Protein AF-A0A7V9YWS3-F1 (afdb_monomer)

Mean predicted aligned error: 2.33 Å

Secondary structure (DSSP, 8-state):
--SHHHHHHHHHHTT-----S-HHHHHHHHHHHHHHHHHTTSS-HHHHHHHHHHHHHHHHHHHHHHHHHH-

Nearest PDB structures (foldseek):
  2nn4-assembly1_A  TM=9.645E-01  e=1.475E-04  Bacillus subtilis
  3lf9-assembly1_A  TM=7.645E-01  e=9.863E+00  synthetic construct
  2jqh-assembly1_A  TM=5.324E-01  e=8.668E+00  Homo sapiens

Solvent-accessible surface area (backbone atoms only — not comparable to full-atom values): 4145 Å² total; per-residue (Å²): 122,90,50,72,66,45,47,50,55,54,39,45,75,76,74,46,81,82,80,79,88,42,74,55,60,34,34,52,52,52,47,50,53,48,50,51,36,40,77,68,66,73,47,55,72,66,59,41,54,50,41,49,53,52,36,54,53,52,37,50,54,49,52,55,51,52,58,63,74,74,110

Radius of gyration: 12.59 Å; Cα contacts (8 Å, |Δi|>4): 54; chains: 1; bounding box: 33×17×33 Å

Sequence (71 aa):
MKTIYDVQQLLKKYGIIIYVGDRLADLELMEEEIKELYQSQLIDVKEYQMAILLLRHEAQLEREKRERNKG

Foldseek 3Di:
DQAVVVLQVVCVVVVDHDDPPDPLVSLVVSLVVLVVCVVVVVDDPVSSVVSNVRSVVVSVVVVVVVVVVVD

Structure (mmCIF, N/CA/C/O backbone):
data_AF-A0A7V9YWS3-F1
#
_entry.id   AF-A0A7V9YWS3-F1
#
loop_
_atom_site.group_PDB
_atom_site.id
_atom_site.type_symbol
_atom_site.label_atom_id
_atom_site.label_alt_id
_atom_site.label_comp_id
_atom_site.label_asym_id
_atom_site.label_entity_id
_atom_site.label_seq_id
_atom_site.pdbx_PDB_ins_code
_atom_site.Cartn_x
_atom_site.Cartn_y
_atom_site.Cartn_z
_atom_site.occupancy
_atom_site.B_iso_or_equiv
_atom_site.auth_seq_id
_atom_site.auth_comp_id
_atom_site.auth_asym_id
_atom_site.auth_atom_id
_atom_site.pdbx_PDB_model_num
ATOM 1 N N . MET A 1 1 ? 3.238 -2.691 10.749 1.00 93.06 1 MET A N 1
ATOM 2 C CA . MET A 1 1 ? 3.453 -2.648 9.294 1.00 93.06 1 MET A CA 1
ATOM 3 C C . MET A 1 1 ? 4.822 -2.048 9.015 1.00 93.06 1 MET A C 1
ATOM 5 O O . MET A 1 1 ? 5.114 -0.978 9.532 1.00 93.06 1 MET A O 1
ATOM 9 N N . LYS A 1 2 ? 5.699 -2.774 8.329 1.00 96.50 2 LYS A N 1
ATOM 10 C CA . LYS A 1 2 ? 7.094 -2.388 8.062 1.00 96.50 2 LYS A CA 1
ATOM 11 C C . LYS A 1 2 ? 7.489 -2.566 6.596 1.00 96.50 2 LYS A C 1
ATOM 13 O O . LYS A 1 2 ? 8.492 -2.003 6.182 1.00 96.50 2 LYS A O 1
ATOM 18 N N . THR A 1 3 ? 6.742 -3.361 5.835 1.00 98.19 3 THR A N 1
ATOM 19 C CA . THR A 1 3 ? 7.064 -3.708 4.445 1.00 98.19 3 THR A CA 1
ATOM 20 C C . THR A 1 3 ? 5.823 -3.631 3.556 1.00 98.19 3 THR A C 1
ATOM 22 O O . THR A 1 3 ? 4.700 -3.656 4.059 1.00 98.19 3 THR A O 1
ATOM 25 N N . ILE A 1 4 ? 6.010 -3.617 2.230 1.00 98.19 4 ILE A N 1
ATOM 26 C CA . ILE A 1 4 ? 4.898 -3.753 1.268 1.00 98.19 4 ILE A CA 1
ATOM 27 C C . ILE A 1 4 ? 4.155 -5.076 1.444 1.00 98.19 4 ILE A C 1
ATOM 29 O O . ILE A 1 4 ? 2.940 -5.121 1.287 1.00 98.19 4 ILE A O 1
ATOM 33 N N . TYR A 1 5 ? 4.852 -6.140 1.843 1.00 98.25 5 TYR A N 1
ATOM 34 C CA . TYR A 1 5 ? 4.203 -7.411 2.142 1.00 98.25 5 TYR A CA 1
ATOM 35 C C . TYR A 1 5 ? 3.188 -7.279 3.285 1.00 98.25 5 TYR A C 1
ATOM 37 O O . TYR A 1 5 ? 2.094 -7.829 3.198 1.00 98.25 5 TYR A O 1
ATOM 45 N N . ASP A 1 6 ? 3.491 -6.492 4.321 1.00 98.44 6 ASP A N 1
ATOM 46 C CA . ASP A 1 6 ? 2.537 -6.246 5.408 1.00 98.44 6 ASP A CA 1
ATOM 47 C C . ASP A 1 6 ? 1.300 -5.470 4.928 1.00 98.44 6 ASP A C 1
ATOM 49 O O . ASP A 1 6 ? 0.195 -5.743 5.395 1.00 98.44 6 ASP A O 1
ATOM 53 N N . VAL A 1 7 ? 1.471 -4.529 3.988 1.00 98.56 7 VAL A N 1
ATOM 54 C CA . VAL A 1 7 ? 0.353 -3.813 3.343 1.00 98.56 7 VAL A CA 1
ATOM 55 C C . VAL A 1 7 ? -0.515 -4.796 2.555 1.00 98.56 7 VAL A C 1
ATOM 57 O O . VAL A 1 7 ? -1.734 -4.804 2.706 1.00 98.56 7 VAL A O 1
ATOM 60 N N . GLN A 1 8 ? 0.103 -5.691 1.782 1.00 98.50 8 GLN A N 1
ATOM 61 C CA . GLN A 1 8 ? -0.611 -6.744 1.055 1.00 98.50 8 GLN A CA 1
ATOM 62 C C . GLN A 1 8 ? -1.373 -7.678 2.003 1.00 98.50 8 GLN A C 1
ATOM 64 O O . GLN A 1 8 ? -2.513 -8.038 1.722 1.00 98.50 8 GLN A O 1
ATOM 69 N N . GLN A 1 9 ? -0.779 -8.059 3.140 1.00 98.56 9 GLN A N 1
ATOM 70 C CA . GLN A 1 9 ? -1.476 -8.871 4.141 1.00 98.56 9 GLN A CA 1
ATOM 71 C C . GLN A 1 9 ? -2.651 -8.124 4.776 1.00 98.56 9 GLN A C 1
ATOM 73 O O . GLN A 1 9 ? -3.662 -8.759 5.068 1.00 98.56 9 GLN A O 1
ATOM 78 N N . LEU A 1 10 ? -2.547 -6.806 4.985 1.00 98.50 10 LEU A N 1
ATOM 79 C CA . LEU A 1 10 ? -3.673 -5.997 5.451 1.00 98.50 10 LEU A CA 1
ATOM 80 C C . LEU A 1 10 ? -4.814 -6.026 4.429 1.00 98.50 10 LEU A C 1
ATOM 82 O O . LEU A 1 10 ? -5.912 -6.438 4.783 1.00 98.50 10 LEU A O 1
ATOM 86 N N . LEU A 1 11 ? -4.543 -5.677 3.170 1.00 98.69 11 LEU A N 1
ATOM 87 C CA . LEU A 1 11 ? -5.539 -5.674 2.090 1.00 98.69 11 LEU A CA 1
ATOM 88 C C . LEU A 1 11 ? -6.195 -7.050 1.901 1.00 98.69 11 LEU A C 1
ATOM 90 O O . LEU A 1 11 ? -7.417 -7.160 1.789 1.00 98.69 11 LEU A O 1
ATOM 94 N N . LYS A 1 12 ? -5.406 -8.126 1.999 1.00 98.44 12 LYS A N 1
ATOM 95 C CA . LYS A 1 12 ? -5.900 -9.503 1.902 1.00 98.44 12 LYS A CA 1
ATOM 96 C C . LYS A 1 12 ? -6.935 -9.854 2.977 1.00 98.44 12 LYS A C 1
ATOM 98 O O . LYS A 1 12 ? -7.819 -10.663 2.701 1.00 98.44 12 LYS A O 1
ATOM 103 N N . LYS A 1 13 ? -6.880 -9.253 4.176 1.00 98.12 13 LYS A N 1
ATOM 104 C CA . LYS A 1 13 ? -7.915 -9.451 5.217 1.00 98.12 13 LYS A CA 1
ATOM 105 C C . LYS A 1 13 ? -9.29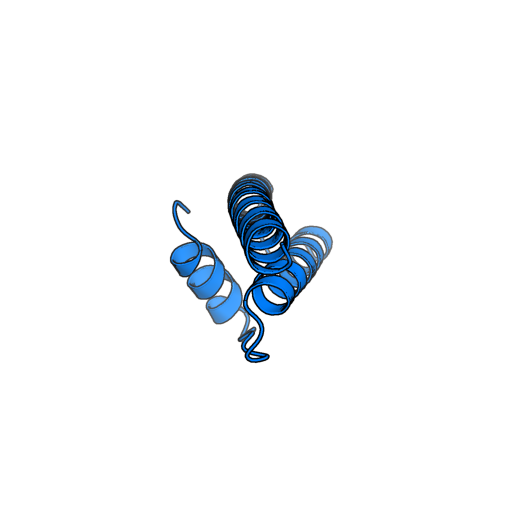4 -8.954 4.774 1.00 98.12 13 LYS A C 1
ATOM 107 O O . LYS A 1 13 ? -10.292 -9.472 5.263 1.00 98.12 13 LYS A O 1
ATOM 112 N N . TYR A 1 14 ? -9.338 -8.004 3.841 1.00 98.19 14 TYR A N 1
ATOM 113 C CA . TYR A 1 14 ? -10.559 -7.443 3.257 1.00 98.19 14 TYR A CA 1
ATOM 114 C C . TYR A 1 14 ? -10.884 -8.042 1.880 1.00 98.19 14 TYR A C 1
ATOM 116 O O . TYR A 1 14 ? -11.761 -7.548 1.183 1.00 98.19 14 TYR A O 1
ATOM 124 N N . GLY A 1 15 ? -10.194 -9.115 1.472 1.00 98.12 15 GLY A N 1
ATOM 125 C CA . GLY A 1 15 ? -10.409 -9.761 0.174 1.00 98.12 15 GLY A CA 1
ATOM 126 C C . GLY A 1 15 ? -9.807 -9.010 -1.018 1.00 98.12 15 GLY A C 1
ATOM 127 O O . GLY A 1 15 ? -10.040 -9.408 -2.156 1.00 98.12 15 GLY A O 1
ATOM 128 N N . ILE A 1 16 ? -9.007 -7.970 -0.773 1.00 98.56 16 ILE A N 1
ATOM 129 C CA . ILE A 1 16 ? -8.383 -7.155 -1.816 1.00 98.56 16 ILE A CA 1
ATOM 130 C C . ILE A 1 16 ? -7.029 -7.771 -2.179 1.00 98.56 16 ILE A C 1
ATOM 132 O O . ILE A 1 16 ? -6.135 -7.904 -1.338 1.00 98.56 16 ILE A O 1
ATOM 136 N N . ILE A 1 17 ? -6.877 -8.166 -3.444 1.00 98.12 17 ILE A N 1
ATOM 137 C CA . ILE A 1 17 ? -5.635 -8.706 -4.006 1.00 98.12 17 ILE A CA 1
ATOM 138 C C . ILE A 1 17 ? -5.324 -7.921 -5.276 1.00 98.12 17 ILE A C 1
ATOM 140 O O . ILE A 1 17 ? -6.058 -8.007 -6.255 1.00 98.12 17 ILE A O 1
ATOM 144 N N . ILE A 1 18 ? -4.216 -7.184 -5.257 1.00 97.94 18 ILE A N 1
ATOM 145 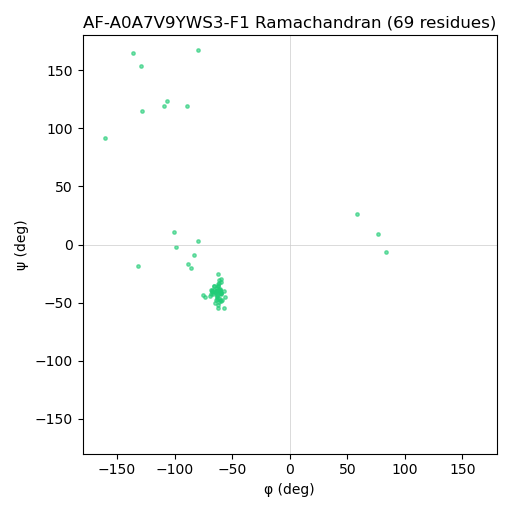C CA . ILE A 1 18 ? -3.760 -6.373 -6.387 1.00 97.94 18 ILE A CA 1
ATOM 146 C C . ILE A 1 18 ? -2.557 -7.048 -7.033 1.00 97.94 18 ILE A C 1
ATOM 148 O O . ILE A 1 18 ?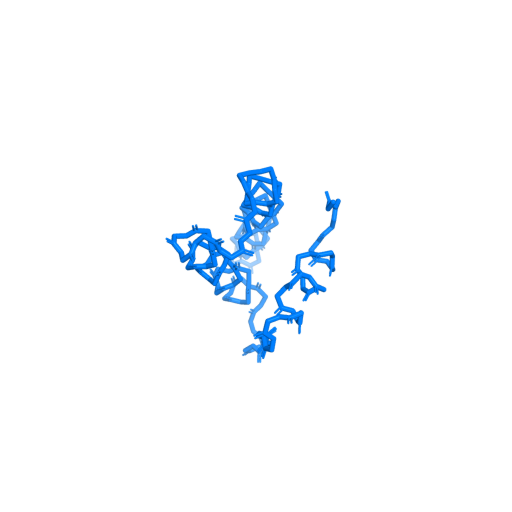 -1.559 -7.327 -6.361 1.00 97.94 18 ILE A O 1
ATOM 152 N N . TYR A 1 19 ? -2.680 -7.312 -8.332 1.00 95.81 19 TYR A N 1
ATOM 153 C CA . TYR A 1 19 ? -1.597 -7.786 -9.183 1.00 95.81 19 TYR A CA 1
ATOM 154 C C . TYR A 1 19 ? -1.936 -7.518 -10.656 1.00 95.81 19 TYR A C 1
ATOM 156 O O . TYR A 1 19 ? -2.583 -8.333 -11.314 1.00 95.81 19 TYR A O 1
ATOM 164 N N . VAL A 1 20 ? -1.517 -6.363 -11.171 1.00 96.25 20 VAL A N 1
ATOM 165 C CA . VAL A 1 20 ? -1.704 -5.959 -12.576 1.00 96.25 20 VAL A CA 1
ATOM 166 C C . VAL A 1 20 ? -0.461 -6.202 -13.437 1.00 96.25 20 VAL A C 1
ATOM 168 O O . VAL A 1 20 ? -0.482 -5.970 -14.642 1.00 96.25 20 VAL A O 1
ATOM 171 N N . GLY A 1 21 ? 0.629 -6.689 -12.836 1.00 95.25 21 GLY A N 1
ATOM 172 C CA . GLY A 1 21 ? 1.882 -7.010 -13.531 1.00 95.25 21 GLY A CA 1
ATOM 173 C C . GLY A 1 21 ? 2.813 -5.812 -13.746 1.00 95.25 21 GLY A C 1
ATOM 174 O O . GLY A 1 21 ? 3.957 -5.997 -14.160 1.00 95.25 21 GLY A O 1
ATOM 175 N N . ASP A 1 22 ? 2.365 -4.602 -13.409 1.00 97.56 22 ASP A N 1
ATOM 176 C CA . ASP A 1 22 ? 3.185 -3.396 -13.344 1.00 97.56 22 ASP A CA 1
ATOM 177 C C . ASP A 1 22 ? 3.376 -2.981 -11.879 1.00 97.56 22 ASP A C 1
ATOM 179 O O . ASP A 1 22 ? 2.419 -2.676 -11.172 1.00 97.56 22 ASP A O 1
ATOM 183 N N . ARG A 1 23 ? 4.634 -2.951 -11.422 1.00 97.12 23 ARG A N 1
ATOM 184 C CA . ARG A 1 23 ? 4.965 -2.704 -10.011 1.00 97.12 23 ARG A CA 1
ATOM 185 C C . ARG A 1 23 ? 4.514 -1.332 -9.504 1.00 97.12 23 ARG A C 1
ATOM 187 O O . ARG A 1 23 ? 4.164 -1.222 -8.334 1.00 97.12 23 ARG A O 1
ATOM 194 N N . LEU A 1 24 ? 4.572 -0.294 -10.337 1.00 98.06 24 LEU A N 1
ATOM 195 C CA . LEU A 1 24 ? 4.170 1.050 -9.928 1.00 98.06 24 LEU A CA 1
ATOM 196 C C . LEU A 1 24 ? 2.648 1.132 -9.831 1.00 98.06 24 LEU A C 1
ATOM 198 O O . LEU A 1 24 ? 2.141 1.606 -8.820 1.00 98.06 24 LEU A O 1
ATOM 202 N N . ALA A 1 25 ? 1.946 0.598 -10.831 1.00 98.19 25 ALA A N 1
ATOM 203 C CA . ALA A 1 25 ? 0.493 0.524 -10.825 1.00 98.19 25 ALA A CA 1
ATOM 204 C C . ALA A 1 25 ? -0.021 -0.306 -9.638 1.00 98.19 25 ALA A C 1
ATOM 206 O O . ALA A 1 25 ? -0.950 0.116 -8.960 1.00 98.19 25 ALA A O 1
ATOM 207 N N . ASP A 1 26 ? 0.629 -1.431 -9.319 1.00 98.50 26 ASP A N 1
ATOM 208 C CA . ASP A 1 26 ? 0.312 -2.225 -8.127 1.00 98.50 26 ASP A CA 1
ATOM 209 C C . ASP A 1 26 ? 0.406 -1.384 -6.841 1.00 98.50 26 ASP A C 1
ATOM 211 O O . ASP A 1 26 ? -0.475 -1.456 -5.988 1.00 98.50 26 ASP A O 1
ATOM 215 N N . LEU A 1 27 ? 1.464 -0.578 -6.684 1.00 98.69 27 LEU A N 1
ATOM 216 C CA . LEU A 1 27 ? 1.659 0.273 -5.503 1.00 98.69 27 LEU A CA 1
ATOM 217 C C . LEU A 1 27 ? 0.636 1.416 -5.430 1.00 98.69 27 LEU A C 1
ATOM 219 O O . LEU A 1 27 ? 0.164 1.739 -4.341 1.00 98.69 27 LEU A O 1
ATOM 223 N 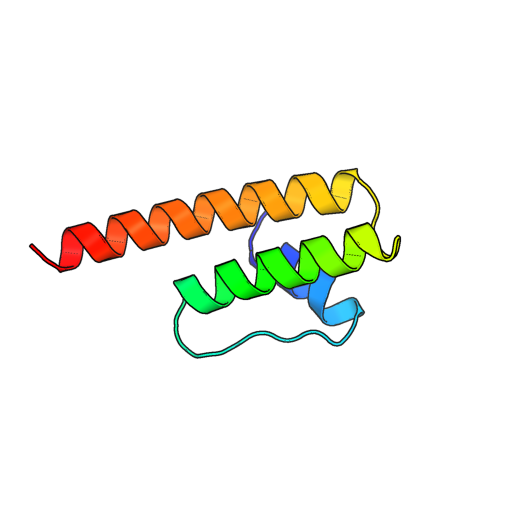N . GLU A 1 28 ? 0.292 2.019 -6.568 1.00 98.44 28 GLU A N 1
ATOM 224 C CA . GLU A 1 28 ? -0.692 3.105 -6.650 1.00 98.44 28 GLU A CA 1
ATOM 225 C C . GLU A 1 28 ? -2.111 2.606 -6.351 1.00 98.44 28 GLU A C 1
ATOM 227 O O . GLU A 1 28 ? -2.811 3.223 -5.548 1.00 98.44 28 GLU A O 1
ATOM 232 N N . LEU A 1 29 ? -2.493 1.444 -6.890 1.00 98.75 29 LEU A N 1
ATOM 233 C CA . LEU A 1 29 ? -3.765 0.790 -6.571 1.00 98.75 29 LEU A CA 1
ATOM 234 C C . LEU A 1 29 ? -3.835 0.403 -5.089 1.00 98.75 29 LEU A C 1
ATOM 236 O O . LEU A 1 29 ? -4.855 0.610 -4.442 1.00 98.75 29 LEU A O 1
ATOM 240 N N . MET A 1 30 ? -2.739 -0.095 -4.501 1.00 98.75 30 MET A N 1
ATOM 241 C CA . MET A 1 30 ? -2.712 -0.373 -3.059 1.00 98.75 30 MET A CA 1
ATOM 242 C C . MET A 1 30 ? -2.909 0.907 -2.235 1.00 98.75 30 MET A C 1
ATOM 244 O O . MET A 1 30 ? -3.535 0.854 -1.179 1.00 98.75 30 MET A O 1
ATOM 248 N N . GLU A 1 31 ? -2.385 2.054 -2.685 1.00 98.81 31 GLU A N 1
ATOM 249 C CA . GLU A 1 31 ? -2.596 3.345 -2.012 1.00 98.81 31 GLU A CA 1
ATOM 250 C C . GLU A 1 31 ? -4.067 3.766 -2.054 1.00 98.81 31 GLU A C 1
ATOM 252 O O . GLU A 1 31 ? -4.581 4.273 -1.0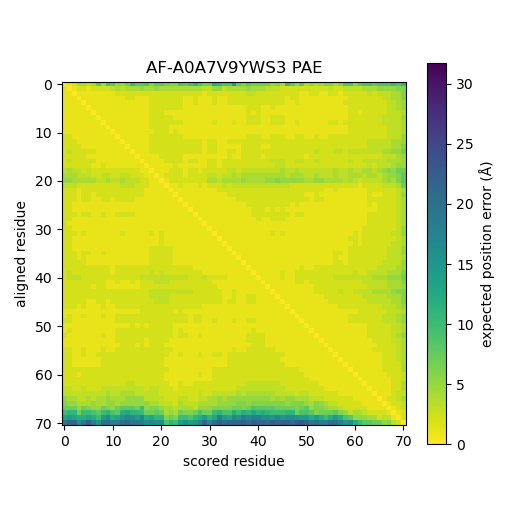54 1.00 98.81 31 GLU A O 1
ATOM 257 N N . GLU A 1 32 ? -4.735 3.564 -3.187 1.00 98.81 32 GLU A N 1
ATOM 258 C CA . GLU A 1 32 ? -6.157 3.863 -3.366 1.00 98.81 32 GLU A CA 1
ATOM 259 C C . GLU A 1 32 ? -7.030 3.016 -2.433 1.00 98.81 32 GLU A C 1
ATOM 261 O O . GLU A 1 32 ? -7.746 3.573 -1.602 1.00 98.81 32 GLU A O 1
ATOM 266 N N . GLU A 1 33 ? -6.851 1.696 -2.438 1.00 98.81 33 GLU A N 1
ATOM 267 C CA . GLU A 1 33 ? -7.602 0.778 -1.571 1.00 98.81 33 GLU A CA 1
ATOM 268 C C . GLU A 1 33 ? -7.386 1.072 -0.076 1.00 98.81 33 GLU A C 1
ATOM 270 O O . GLU A 1 33 ? -8.317 1.050 0.728 1.00 98.81 33 GLU A O 1
ATOM 275 N N . ILE A 1 34 ? -6.160 1.426 0.333 1.00 98.81 34 ILE A N 1
ATOM 276 C CA . ILE A 1 34 ? -5.881 1.834 1.720 1.00 98.81 34 ILE A CA 1
ATOM 277 C C . ILE A 1 34 ? -6.637 3.118 2.098 1.00 98.81 34 ILE A C 1
ATOM 279 O O . ILE A 1 34 ? -7.102 3.242 3.237 1.00 98.81 34 ILE A O 1
ATOM 283 N N . LYS A 1 35 ? -6.775 4.081 1.175 1.00 98.81 35 LYS A N 1
ATOM 284 C CA . LYS A 1 35 ? -7.582 5.291 1.410 1.00 98.81 35 LYS A CA 1
ATOM 285 C C . LYS A 1 35 ? -9.057 4.948 1.539 1.00 98.81 35 LYS A C 1
ATOM 287 O O . LYS A 1 35 ? -9.697 5.484 2.442 1.00 98.81 35 LYS A O 1
ATOM 292 N N . GLU A 1 36 ? -9.578 4.062 0.697 1.00 98.75 36 GLU A N 1
ATOM 293 C CA . GLU A 1 36 ? -10.975 3.627 0.761 1.00 98.75 36 GLU A CA 1
ATOM 294 C C . GLU A 1 36 ? -11.294 2.909 2.074 1.00 98.75 36 GLU A C 1
ATOM 296 O O . GLU A 1 36 ? -12.287 3.236 2.733 1.00 98.75 36 GLU A O 1
ATOM 301 N N . LEU A 1 37 ? -10.417 2.002 2.521 1.00 98.75 37 LEU A N 1
ATOM 302 C CA . LEU A 1 37 ? -10.559 1.331 3.814 1.00 98.75 37 LEU A CA 1
ATOM 303 C C . LEU A 1 37 ? -10.574 2.336 4.974 1.00 98.75 37 LEU A C 1
ATOM 305 O O . LEU A 1 37 ? -11.389 2.206 5.889 1.00 98.75 37 LEU A O 1
ATOM 309 N N . TYR A 1 38 ? -9.715 3.359 4.943 1.00 98.75 38 TYR A N 1
ATOM 310 C CA . TYR A 1 38 ? -9.697 4.394 5.981 1.00 98.75 38 TYR A CA 1
ATOM 311 C C . TYR A 1 38 ? -10.947 5.286 5.945 1.00 98.75 38 TYR A C 1
ATOM 313 O O . TYR A 1 38 ? -11.548 5.543 6.988 1.00 98.75 38 TYR A O 1
ATOM 321 N N . GLN A 1 39 ? -11.380 5.729 4.759 1.00 98.62 39 GLN A N 1
ATOM 322 C CA . GLN A 1 39 ? -12.598 6.535 4.594 1.00 98.62 39 GLN A CA 1
ATOM 323 C C . GLN A 1 39 ? -13.856 5.774 5.029 1.00 98.62 39 GLN A C 1
ATOM 325 O O . GLN A 1 39 ? -14.761 6.365 5.615 1.00 98.62 39 GLN A O 1
ATOM 330 N N . SER A 1 40 ? -13.869 4.459 4.814 1.00 98.38 40 SER A N 1
ATOM 331 C CA . SER A 1 40 ? -14.924 3.547 5.264 1.00 98.38 40 SER A CA 1
ATOM 332 C C . SER A 1 40 ? -14.812 3.167 6.746 1.00 98.38 40 SER A C 1
ATOM 334 O O . SER A 1 40 ? -15.603 2.360 7.228 1.00 98.38 40 SER A O 1
ATOM 336 N N . GLN A 1 41 ? -13.838 3.727 7.476 1.00 98.19 41 GLN A N 1
ATOM 337 C CA . GLN A 1 41 ? -13.561 3.444 8.891 1.00 98.19 41 GLN A CA 1
ATOM 338 C C . GLN A 1 41 ? -13.254 1.962 9.187 1.00 98.19 41 GLN A C 1
ATOM 340 O O . GLN A 1 41 ? -13.471 1.486 10.301 1.00 98.19 41 GLN A O 1
ATOM 345 N N . LEU A 1 42 ? -12.738 1.222 8.199 1.00 98.44 42 LEU A N 1
ATOM 346 C CA . LEU A 1 42 ? -12.413 -0.204 8.317 1.00 98.44 42 LEU A CA 1
ATOM 347 C C . LEU A 1 42 ? -11.018 -0.468 8.896 1.00 98.44 42 LEU A C 1
ATOM 349 O O . LEU A 1 42 ? -10.776 -1.571 9.386 1.00 98.44 42 LEU A O 1
ATOM 353 N N . ILE A 1 43 ? -10.122 0.520 8.840 1.00 98.56 43 ILE A N 1
ATOM 354 C CA . ILE A 1 43 ? -8.779 0.497 9.440 1.00 98.56 43 ILE A CA 1
ATOM 355 C C . ILE A 1 43 ? -8.567 1.752 10.286 1.00 98.56 43 ILE A C 1
ATOM 357 O O . ILE A 1 43 ? -9.175 2.795 10.027 1.00 98.56 43 ILE A O 1
ATOM 361 N N . ASP A 1 44 ? -7.693 1.672 11.287 1.00 98.38 44 ASP A N 1
ATOM 362 C CA . ASP A 1 44 ? -7.404 2.827 12.136 1.00 98.38 44 ASP A CA 1
ATOM 363 C C . ASP A 1 44 ? -6.427 3.826 11.478 1.00 98.38 44 ASP A C 1
ATOM 365 O O . ASP A 1 44 ? -5.771 3.558 10.464 1.00 98.38 44 ASP A O 1
ATOM 369 N N . VAL A 1 45 ? -6.313 5.020 12.070 1.00 98.38 45 VAL A N 1
ATOM 370 C CA . VAL A 1 45 ? -5.432 6.083 11.558 1.00 98.38 45 VAL A CA 1
ATOM 371 C C . VAL A 1 45 ? -3.955 5.676 11.539 1.00 98.38 45 VAL A C 1
ATOM 373 O O . VAL A 1 45 ? -3.199 6.138 10.684 1.00 98.38 45 VAL A O 1
ATOM 376 N N . LYS A 1 46 ? -3.524 4.807 12.457 1.00 98.19 46 LYS A N 1
ATOM 377 C CA . LYS A 1 46 ? -2.134 4.361 12.560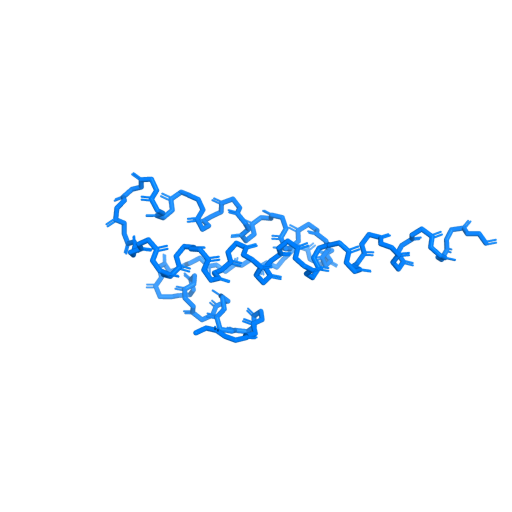 1.00 98.19 46 LYS A CA 1
ATOM 378 C C . LYS A 1 46 ? -1.813 3.368 11.443 1.00 98.19 46 LYS A C 1
ATOM 380 O O . LYS A 1 46 ? -0.764 3.494 10.814 1.00 98.19 46 LYS A O 1
ATOM 385 N N . GLU A 1 47 ? -2.704 2.419 11.169 1.00 98.25 47 GLU A N 1
ATOM 386 C CA . GLU A 1 47 ? -2.610 1.494 10.039 1.00 98.25 47 GLU A CA 1
ATOM 387 C C . GLU A 1 47 ? -2.573 2.255 8.714 1.00 98.25 47 GLU A C 1
ATOM 389 O O . GLU A 1 47 ? -1.665 2.027 7.912 1.00 98.25 47 GLU A O 1
ATOM 394 N N . TYR A 1 48 ? -3.484 3.216 8.536 1.00 98.75 48 TYR A N 1
ATOM 395 C CA . TYR A 1 48 ? -3.525 4.083 7.360 1.00 98.75 48 TYR A CA 1
ATOM 396 C C . TYR A 1 48 ? -2.208 4.847 7.160 1.00 98.75 48 TYR A C 1
ATOM 398 O O . TYR A 1 48 ? -1.574 4.738 6.110 1.00 98.75 48 TYR A O 1
ATOM 406 N N . GLN A 1 49 ? -1.746 5.585 8.174 1.00 98.56 49 GLN A N 1
ATOM 407 C CA . GLN A 1 49 ? -0.5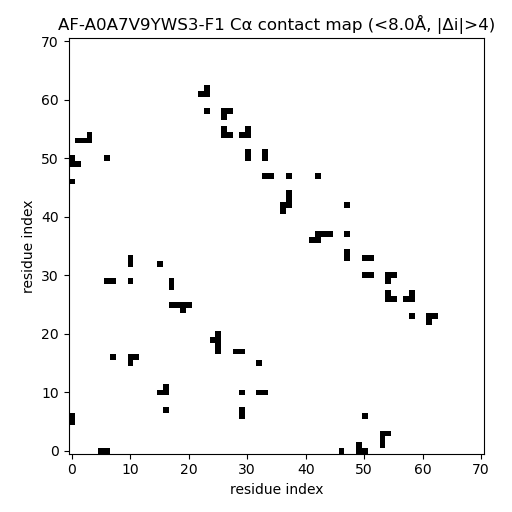24 6.390 8.072 1.00 98.56 49 GLN A CA 1
ATOM 408 C C . GLN A 1 49 ? 0.708 5.538 7.750 1.00 98.56 49 GLN A C 1
ATOM 410 O O . GLN A 1 49 ? 1.526 5.925 6.914 1.00 98.56 49 GLN A O 1
ATOM 415 N N . MET A 1 50 ? 0.837 4.372 8.390 1.00 98.56 50 MET A N 1
ATOM 416 C CA . MET A 1 50 ? 1.962 3.468 8.155 1.00 98.56 50 MET A CA 1
ATOM 417 C C . MET A 1 50 ? 1.925 2.866 6.743 1.00 98.56 50 MET A C 1
ATOM 419 O O . MET A 1 50 ? 2.971 2.794 6.098 1.00 98.56 50 MET A O 1
ATOM 423 N N . ALA A 1 51 ? 0.747 2.480 6.243 1.00 98.75 51 ALA A N 1
ATOM 424 C CA . ALA A 1 51 ? 0.584 1.951 4.890 1.00 98.75 51 ALA A CA 1
ATOM 425 C C . ALA A 1 51 ? 0.916 2.995 3.821 1.00 98.75 51 ALA A C 1
ATOM 427 O O . ALA A 1 51 ? 1.738 2.736 2.943 1.00 98.75 51 ALA A O 1
ATOM 428 N N . ILE A 1 52 ? 0.335 4.193 3.935 1.00 98.62 52 ILE A N 1
ATOM 429 C CA . ILE A 1 52 ? 0.551 5.289 2.984 1.00 98.62 52 ILE A CA 1
ATOM 430 C C . ILE A 1 52 ? 2.027 5.686 2.916 1.00 98.62 52 ILE A C 1
ATOM 432 O O . ILE A 1 52 ? 2.550 5.907 1.824 1.00 98.62 52 ILE A O 1
ATOM 436 N N . LEU A 1 53 ? 2.715 5.759 4.060 1.00 98.62 53 LEU A N 1
ATOM 437 C CA . LEU A 1 53 ? 4.138 6.097 4.092 1.00 98.62 53 LEU A CA 1
ATOM 438 C C . LEU A 1 53 ? 4.980 5.073 3.316 1.00 98.62 53 LEU A C 1
ATOM 440 O O . LEU A 1 53 ? 5.810 5.463 2.495 1.00 98.62 53 LEU A O 1
ATOM 444 N N . LEU A 1 54 ? 4.751 3.779 3.558 1.00 98.69 54 LEU A N 1
ATOM 445 C CA . LEU A 1 54 ? 5.479 2.697 2.891 1.00 98.69 54 LEU A CA 1
ATOM 446 C C . LEU A 1 54 ? 5.203 2.673 1.384 1.00 98.69 54 LEU A C 1
ATOM 448 O O . LEU A 1 54 ? 6.140 2.616 0.591 1.00 98.69 54 LEU A O 1
ATOM 452 N N . LEU A 1 55 ? 3.930 2.761 0.992 1.00 98.75 55 LEU A N 1
ATOM 453 C CA . LEU A 1 55 ? 3.516 2.726 -0.411 1.00 98.75 55 LEU A CA 1
ATOM 454 C C . LEU A 1 55 ? 4.105 3.887 -1.209 1.00 98.75 55 LEU A C 1
ATOM 456 O O . LEU A 1 55 ? 4.680 3.672 -2.274 1.00 98.75 55 LEU A O 1
ATOM 460 N N . ARG A 1 56 ? 4.037 5.110 -0.674 1.00 98.50 56 ARG A N 1
ATOM 461 C CA . ARG A 1 56 ? 4.576 6.295 -1.353 1.00 98.50 56 ARG A CA 1
ATOM 462 C C . ARG A 1 56 ? 6.087 6.256 -1.487 1.00 98.50 56 ARG A C 1
ATOM 464 O O . ARG A 1 56 ? 6.605 6.656 -2.527 1.00 98.50 56 ARG A O 1
ATOM 471 N N . HIS A 1 57 ? 6.784 5.781 -0.456 1.00 98.38 57 HIS A N 1
ATOM 472 C CA . HIS A 1 57 ? 8.232 5.624 -0.508 1.00 98.38 57 HIS A CA 1
ATOM 473 C C . HIS A 1 57 ? 8.643 4.645 -1.615 1.00 98.38 57 HIS A C 1
ATOM 475 O O . HIS A 1 57 ? 9.464 4.979 -2.464 1.00 98.38 57 HIS A O 1
ATOM 481 N N . GLU A 1 58 ? 8.013 3.474 -1.666 1.00 98.44 58 GLU A N 1
ATOM 482 C CA . GLU A 1 58 ? 8.310 2.447 -2.670 1.00 98.44 58 GLU A CA 1
ATOM 483 C C . GLU A 1 58 ? 7.905 2.877 -4.084 1.00 98.44 58 GLU A C 1
ATOM 485 O O . GLU A 1 58 ? 8.656 2.660 -5.035 1.00 98.44 58 GLU A O 1
ATOM 490 N N . ALA A 1 59 ? 6.763 3.555 -4.234 1.00 98.38 59 ALA A N 1
ATOM 491 C CA . ALA A 1 59 ? 6.331 4.096 -5.520 1.00 98.38 59 ALA A CA 1
ATOM 492 C C . ALA A 1 59 ? 7.316 5.152 -6.039 1.00 98.38 59 ALA A C 1
ATOM 494 O O . ALA A 1 59 ? 7.624 5.182 -7.229 1.00 98.38 59 ALA A O 1
ATOM 495 N N . GLN A 1 60 ? 7.855 5.996 -5.154 1.00 98.25 60 GLN A N 1
ATOM 496 C CA . GLN A 1 60 ? 8.879 6.973 -5.517 1.00 98.25 60 GLN A CA 1
ATOM 497 C C . GLN A 1 60 ? 10.165 6.295 -6.011 1.00 98.25 60 GLN A C 1
ATOM 499 O O . GLN A 1 60 ? 10.671 6.655 -7.074 1.00 98.25 60 GLN A O 1
ATOM 504 N N . LEU A 1 61 ? 10.657 5.279 -5.295 1.00 98.12 61 LEU A N 1
ATOM 505 C CA . LEU A 1 61 ? 11.841 4.517 -5.709 1.00 98.12 61 LEU A CA 1
ATOM 506 C C . LEU A 1 61 ? 11.642 3.832 -7.070 1.00 98.12 61 LEU A C 1
ATOM 508 O O . LEU A 1 61 ? 12.552 3.824 -7.905 1.00 98.12 61 LEU A O 1
ATOM 512 N N . GLU A 1 62 ? 10.453 3.279 -7.314 1.00 97.94 62 GLU A N 1
ATOM 513 C CA . GLU A 1 62 ? 10.110 2.645 -8.588 1.00 97.94 62 GLU A CA 1
ATOM 514 C C . GLU A 1 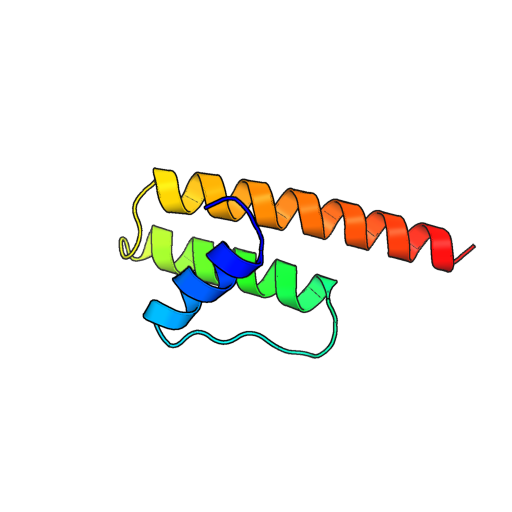62 ? 10.034 3.669 -9.734 1.00 97.94 62 GLU A C 1
ATOM 516 O O . GLU A 1 62 ? 10.560 3.407 -10.818 1.00 97.94 62 GLU A O 1
ATOM 521 N N . ARG A 1 63 ? 9.474 4.867 -9.504 1.00 97.38 63 ARG A N 1
ATOM 522 C CA . ARG A 1 63 ? 9.490 5.966 -10.490 1.00 97.38 63 ARG A CA 1
ATOM 523 C C . ARG A 1 63 ? 10.916 6.375 -10.848 1.00 97.38 63 ARG A C 1
ATOM 525 O O . ARG A 1 63 ? 11.262 6.416 -12.024 1.00 97.38 63 ARG A O 1
ATOM 532 N N . GLU A 1 64 ? 11.770 6.597 -9.852 1.00 97.31 64 GLU A N 1
ATOM 533 C CA . GLU A 1 64 ? 13.177 6.955 -10.075 1.00 97.31 64 GLU A CA 1
ATOM 534 C C . GLU A 1 64 ? 13.936 5.871 -10.848 1.00 97.31 64 GLU A C 1
ATOM 536 O O . GLU A 1 64 ? 14.753 6.169 -11.721 1.00 97.31 64 GLU A O 1
ATOM 541 N N . LYS A 1 65 ? 13.655 4.596 -10.563 1.00 96.25 65 LYS A N 1
ATOM 542 C CA . LYS A 1 65 ? 14.228 3.468 -11.303 1.00 96.25 65 LYS A CA 1
ATOM 543 C C . LYS A 1 65 ? 13.788 3.462 -12.767 1.00 96.25 65 LYS A C 1
ATOM 545 O O . LYS A 1 65 ? 14.623 3.219 -13.635 1.00 96.25 65 LYS A O 1
ATOM 550 N N . ARG A 1 66 ? 12.513 3.742 -13.052 1.00 94.94 66 ARG A N 1
ATOM 551 C CA . ARG A 1 66 ? 11.999 3.834 -14.428 1.00 94.94 66 ARG A CA 1
ATOM 552 C C . ARG A 1 66 ? 12.650 4.967 -15.203 1.00 94.94 66 ARG A C 1
ATOM 554 O O . ARG A 1 66 ? 13.035 4.746 -16.343 1.00 94.94 66 ARG A O 1
ATOM 561 N N . GLU A 1 67 ? 12.815 6.136 -14.590 1.00 94.06 67 GLU A N 1
ATOM 562 C CA . GLU A 1 67 ? 13.472 7.273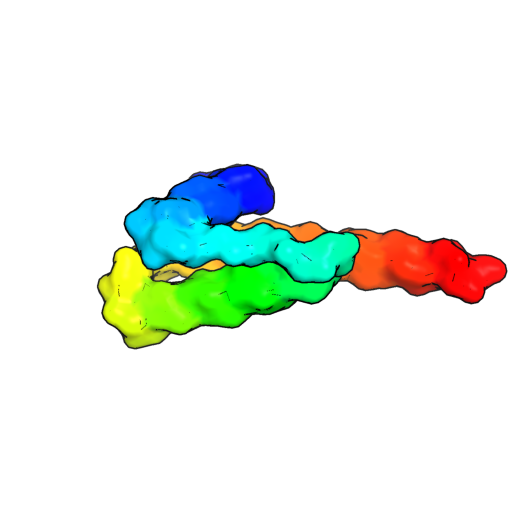 -15.243 1.00 94.06 67 GLU A CA 1
ATOM 563 C C . GLU A 1 67 ? 14.945 6.981 -15.555 1.00 94.06 67 GLU A C 1
ATOM 565 O O . GLU A 1 67 ? 15.396 7.261 -16.662 1.00 94.06 67 GLU A O 1
ATOM 570 N N . ARG A 1 68 ? 15.675 6.314 -14.647 1.00 93.19 68 ARG A N 1
ATOM 571 C CA . ARG A 1 68 ? 17.056 5.870 -14.918 1.00 93.19 68 ARG A CA 1
ATOM 572 C C . ARG A 1 68 ? 17.169 4.892 -16.089 1.00 93.19 68 ARG A C 1
ATOM 574 O O . ARG A 1 68 ? 18.176 4.915 -16.776 1.00 93.19 68 ARG A O 1
ATOM 581 N N . ASN A 1 69 ? 16.169 4.040 -16.305 1.00 87.44 69 ASN A N 1
ATOM 582 C CA . ASN A 1 69 ? 16.191 3.034 -17.372 1.00 87.44 69 ASN A CA 1
ATOM 583 C C . ASN A 1 69 ? 15.758 3.581 -18.745 1.00 87.44 69 ASN A C 1
ATOM 585 O O . ASN A 1 69 ? 15.836 2.854 -19.733 1.00 87.44 69 ASN A O 1
ATOM 589 N N . LYS A 1 70 ? 15.234 4.812 -18.803 1.00 79.88 70 LYS A N 1
ATOM 590 C CA . LYS A 1 70 ? 14.829 5.477 -20.052 1.00 79.88 70 LYS A CA 1
ATOM 591 C C . LYS A 1 70 ? 15.966 6.268 -20.713 1.00 79.88 70 LYS A C 1
ATOM 593 O O . LYS A 1 70 ? 15.809 6.637 -21.875 1.00 79.88 70 LYS A O 1
ATOM 598 N N . GLY A 1 71 ? 17.041 6.565 -19.977 1.00 60.03 71 GLY A N 1
ATOM 599 C CA . GLY A 1 71 ? 18.251 7.231 -20.478 1.00 60.03 71 GLY A CA 1
ATOM 600 C C . GLY A 1 71 ? 19.314 6.232 -20.898 1.00 60.03 71 GLY A C 1
ATOM 601 O O . GLY A 1 71 ? 20.014 6.535 -21.886 1.00 60.03 71 GLY A O 1
#

InterPro domains:
  IPR009256 YqgQ-like [PF06014] (1-60)
  IPR023164 YqgQ-like superfamily [G3DSA:1.10.287.760] (1-71)
  IPR023164 YqgQ-like superfamily [SSF158379] (1-61)

pLDDT: mean 97.01, std 5.2, range [60.03, 98.81]

Organism: NCBI:txid575178